Protein AF-A0AAD5DMR6-F1 (afdb_monomer)

pLDDT: mean 91.25, std 11.57, range [54.81, 98.5]

Nearest PDB structures (foldseek):
  3ifq-assembly1_A  TM=8.109E-01  e=1.112E-03  Homo sapiens
  1i7x-assembly1_A  TM=8.362E-01  e=1.646E-03  Mus musculus
  3ifq-assembly1_B-2  TM=8.151E-01  e=3.435E-03  Homo sapiens
  1i7w-assembly1_C  TM=8.586E-01  e=5.611E-03  Mus musculus
  2z6g-assembly1_A  TM=7.085E-01  e=4.180E-03  Danio rerio

Sequence (167 aa):
MSTATEEEAATAAVHDTLRPKILRFFALLMIFGAGLNVLPSVAASSVGNTLSLMEAQEPFIVKAGCSRLQLLMRAEAARQRAVQQGAARKLLRLLQAPGADEGVVDYAMATLEKLADCEEGLVSLRDEGGQAALEAYLAGVQRSPMTEDAIYRAQQLLAALAQLGDI

InterPro domains:
  IPR000225 Armadillo [PS50176] (86-130)
  IPR011989 Armadillo-like helical [G3DSA:1.25.10.10] (40-166)
  IPR016024 Armadillo-type fold [SSF48371] (51-154)

Radius of gyration: 25.84 Å; Cα contacts (8 Å, |Δi|>4): 160; chains: 1; bounding box: 71×38×75 Å

Mean predicted aligned error: 7.25 Å

Organism: NCBI:txid2649997

Structure (mmCIF, N/CA/C/O backbone):
data_AF-A0AAD5DMR6-F1
#
_entry.id   AF-A0AAD5DMR6-F1
#
loop_
_atom_site.group_PDB
_atom_site.id
_atom_site.type_symbol
_atom_site.label_atom_id
_atom_site.label_alt_id
_atom_site.label_comp_id
_atom_site.label_asym_id
_atom_site.label_entity_id
_atom_site.label_seq_id
_atom_site.pdbx_PDB_ins_code
_atom_site.Cartn_x
_atom_site.Cartn_y
_atom_site.Cartn_z
_atom_site.occupancy
_atom_site.B_iso_or_equiv
_atom_site.auth_seq_id
_atom_site.auth_comp_id
_atom_site.auth_asym_id
_atom_site.auth_atom_id
_atom_site.pdbx_PDB_model_num
ATOM 1 N N . MET A 1 1 ? 47.001 27.318 -55.922 1.00 54.81 1 MET A N 1
ATOM 2 C CA . MET A 1 1 ? 46.825 25.851 -55.806 1.00 54.81 1 MET A CA 1
ATOM 3 C C . MET A 1 1 ? 47.024 25.312 -54.380 1.00 54.81 1 MET A C 1
ATOM 5 O O . MET A 1 1 ? 47.074 24.105 -54.237 1.00 54.81 1 MET A O 1
ATOM 9 N N . SER A 1 2 ? 47.074 26.148 -53.327 1.00 58.81 2 SER A N 1
ATOM 10 C CA . SER A 1 2 ? 47.304 25.681 -51.939 1.00 58.81 2 SER A CA 1
ATOM 11 C C . SER A 1 2 ? 46.060 25.712 -51.035 1.00 58.81 2 SER A C 1
ATOM 13 O O . SER A 1 2 ? 46.075 25.106 -49.974 1.00 58.81 2 SER A O 1
ATOM 15 N N . THR A 1 3 ? 44.985 26.398 -51.439 1.00 58.47 3 THR A N 1
ATOM 16 C CA . THR A 1 3 ? 43.815 26.667 -50.580 1.00 58.47 3 THR A CA 1
ATOM 17 C C . THR A 1 3 ? 42.759 25.557 -50.598 1.00 58.47 3 THR A C 1
ATOM 19 O O . THR A 1 3 ? 42.095 25.340 -49.595 1.00 58.47 3 THR A O 1
ATOM 22 N N . ALA A 1 4 ? 42.628 24.812 -51.702 1.00 59.97 4 ALA A N 1
ATOM 23 C CA . ALA A 1 4 ? 41.637 23.734 -51.821 1.00 59.97 4 ALA A CA 1
ATOM 24 C C . ALA A 1 4 ? 41.971 22.517 -50.935 1.00 59.97 4 ALA A C 1
ATOM 26 O O . ALA A 1 4 ? 41.084 21.890 -50.368 1.00 59.97 4 ALA A O 1
ATOM 27 N N . THR A 1 5 ? 43.260 22.218 -50.762 1.00 59.94 5 THR A N 1
ATOM 28 C CA . THR A 1 5 ? 43.745 21.104 -49.934 1.00 59.94 5 THR A CA 1
ATOM 29 C C . THR A 1 5 ? 43.606 21.351 -48.429 1.00 59.94 5 THR A C 1
ATOM 31 O O . THR A 1 5 ? 43.464 20.397 -47.670 1.00 59.94 5 THR A O 1
ATOM 34 N N . GLU A 1 6 ? 43.618 22.610 -47.976 1.00 61.03 6 GLU A N 1
ATOM 35 C CA . GLU A 1 6 ? 43.398 22.945 -46.558 1.00 61.03 6 GLU A CA 1
ATOM 36 C C . GLU A 1 6 ? 41.916 22.855 -46.162 1.00 61.03 6 GLU A C 1
ATOM 38 O O . GLU A 1 6 ? 41.596 22.385 -45.070 1.00 61.03 6 GLU A O 1
ATOM 43 N N . GLU A 1 7 ? 41.003 23.241 -47.057 1.00 61.62 7 GLU A N 1
ATOM 44 C CA . GLU A 1 7 ? 39.555 23.196 -46.813 1.00 61.62 7 GLU A CA 1
ATOM 45 C C . GLU A 1 7 ? 39.019 21.749 -46.761 1.00 61.62 7 GLU A C 1
ATOM 47 O O . GLU A 1 7 ? 38.187 21.400 -45.915 1.00 61.62 7 GLU A O 1
ATOM 52 N N . GLU A 1 8 ? 39.566 20.868 -47.601 1.00 61.59 8 GLU A N 1
ATOM 53 C CA . GLU A 1 8 ? 39.240 19.436 -47.627 1.00 61.59 8 GLU A CA 1
ATOM 54 C C . GLU A 1 8 ? 39.785 18.691 -46.389 1.00 61.59 8 GLU A C 1
ATOM 56 O O . GLU A 1 8 ? 39.111 17.841 -45.803 1.00 61.59 8 GLU A O 1
ATOM 61 N N . ALA A 1 9 ? 40.974 19.069 -45.904 1.00 61.66 9 ALA A N 1
ATOM 62 C CA . ALA A 1 9 ? 41.540 18.518 -44.672 1.00 61.66 9 ALA A CA 1
ATOM 63 C C . ALA A 1 9 ? 40.773 18.974 -43.413 1.00 61.66 9 ALA A C 1
ATOM 65 O O . ALA A 1 9 ? 40.559 18.182 -42.490 1.00 61.66 9 ALA A O 1
ATOM 66 N N . ALA A 1 10 ? 40.317 20.231 -43.375 1.00 61.31 10 ALA A N 1
ATOM 67 C CA . ALA A 1 10 ? 39.546 20.771 -42.256 1.00 61.31 10 ALA A CA 1
ATOM 68 C C . ALA A 1 10 ? 38.154 20.123 -42.139 1.00 61.31 10 ALA A C 1
ATOM 70 O O . ALA A 1 10 ? 37.718 19.772 -41.040 1.00 61.31 10 ALA A O 1
ATOM 71 N N . THR A 1 11 ? 37.470 19.902 -43.264 1.00 60.97 11 THR A N 1
ATOM 72 C CA . THR A 1 11 ? 36.165 19.219 -43.294 1.00 60.97 11 THR A CA 1
ATOM 73 C C . THR A 1 11 ? 36.274 17.743 -42.900 1.00 60.97 11 THR A C 1
ATOM 75 O O . THR A 1 11 ? 35.439 17.254 -42.131 1.00 60.97 11 THR A O 1
ATOM 78 N N . ALA A 1 12 ? 37.341 17.051 -43.313 1.00 61.06 12 ALA A N 1
ATOM 79 C CA . ALA A 1 12 ? 37.625 15.682 -42.881 1.00 61.06 12 ALA A CA 1
ATOM 80 C C . ALA A 1 12 ? 37.895 15.581 -41.364 1.00 61.06 12 ALA A C 1
ATOM 82 O O . ALA A 1 12 ? 37.335 14.711 -40.692 1.00 61.06 12 ALA A O 1
ATOM 83 N N . ALA A 1 13 ? 38.676 16.507 -40.796 1.00 60.69 13 ALA A N 1
ATOM 84 C CA . ALA A 1 13 ? 38.978 16.535 -39.361 1.00 60.69 13 ALA A CA 1
ATOM 85 C C . ALA A 1 13 ? 37.737 16.831 -38.488 1.00 60.69 13 ALA A C 1
ATOM 87 O O . ALA A 1 13 ? 37.552 16.247 -37.414 1.00 60.69 13 ALA A O 1
ATOM 88 N N . VAL A 1 14 ? 36.838 17.703 -38.955 1.00 60.62 14 VAL A N 1
ATOM 89 C CA . VAL A 1 14 ? 35.560 17.987 -38.280 1.00 60.62 14 VAL A CA 1
ATOM 90 C C . VAL A 1 14 ? 34.624 16.774 -38.339 1.00 60.62 14 VAL A C 1
ATOM 92 O O . VAL A 1 14 ? 34.007 16.416 -37.333 1.00 60.62 14 VAL A O 1
ATOM 95 N N . HIS A 1 15 ? 34.557 16.084 -39.477 1.00 59.53 15 HIS A N 1
ATOM 96 C CA . HIS A 1 15 ? 33.728 14.891 -39.636 1.00 59.53 15 HIS A CA 1
ATOM 97 C C . HIS A 1 15 ? 34.170 13.731 -38.721 1.00 59.53 15 HIS A C 1
ATOM 99 O O . HIS A 1 15 ? 33.324 13.072 -38.107 1.00 59.53 15 HIS A O 1
ATOM 105 N N . ASP A 1 16 ? 35.478 13.527 -38.533 1.00 67.19 16 ASP A N 1
ATOM 106 C CA . ASP A 1 16 ? 35.996 12.465 -37.658 1.00 67.19 16 ASP A CA 1
ATOM 107 C C . ASP A 1 16 ? 35.815 12.746 -36.159 1.00 67.19 16 ASP A C 1
ATOM 109 O O . ASP A 1 16 ? 35.645 11.815 -35.372 1.00 67.19 16 ASP A O 1
ATOM 113 N N . THR A 1 17 ? 35.745 14.013 -35.741 1.00 76.12 17 THR A N 1
ATOM 114 C CA . THR A 1 17 ? 35.435 14.361 -34.338 1.00 76.12 17 THR A CA 1
ATOM 115 C C . THR A 1 17 ? 33.936 14.334 -34.021 1.00 76.12 17 THR A C 1
ATOM 117 O O . THR A 1 17 ? 33.550 14.143 -32.862 1.00 76.12 17 THR A O 1
ATOM 120 N N . LEU A 1 18 ? 33.073 14.477 -35.033 1.00 77.69 18 LEU A N 1
ATOM 121 C CA . LEU A 1 18 ? 31.615 14.402 -34.897 1.00 77.69 18 LEU A CA 1
ATOM 122 C C . LEU A 1 18 ? 31.100 12.959 -34.816 1.00 77.69 18 LEU A C 1
ATOM 124 O O . LEU A 1 18 ? 30.222 12.673 -33.999 1.00 77.69 18 LEU A O 1
ATOM 128 N N . ARG A 1 19 ? 31.683 12.028 -35.581 1.00 80.50 19 ARG A N 1
ATOM 129 C CA . ARG A 1 19 ? 31.339 10.592 -35.562 1.00 80.50 19 ARG A CA 1
ATOM 130 C C . ARG A 1 19 ? 31.267 9.964 -34.159 1.00 80.50 19 ARG A C 1
ATOM 132 O O . ARG A 1 19 ? 30.234 9.369 -33.845 1.00 80.50 19 ARG A O 1
ATOM 139 N N . PRO A 1 20 ? 32.274 10.101 -33.271 1.00 89.75 20 PRO A N 1
ATOM 140 C CA . PRO A 1 20 ? 32.216 9.500 -31.940 1.00 89.75 20 PRO A CA 1
ATOM 141 C C . PRO A 1 20 ? 31.176 10.170 -31.036 1.00 89.75 20 PRO A C 1
ATOM 143 O O . PRO A 1 20 ? 30.593 9.501 -30.186 1.00 89.75 20 PRO A O 1
ATOM 146 N N . LYS A 1 21 ? 30.905 11.472 -31.211 1.00 87.94 21 LYS A N 1
ATOM 147 C CA . LYS A 1 21 ? 29.859 12.178 -30.451 1.00 87.94 21 LYS A CA 1
ATOM 148 C C . LYS A 1 21 ? 28.468 11.695 -30.857 1.00 87.94 21 LYS A C 1
ATOM 150 O O . LYS A 1 21 ? 27.655 11.402 -29.985 1.00 87.94 21 LYS A O 1
ATOM 155 N N . ILE A 1 22 ? 28.233 11.546 -32.160 1.00 91.00 22 ILE A N 1
ATOM 156 C CA . ILE A 1 22 ? 26.981 11.018 -32.710 1.00 91.00 22 ILE A CA 1
ATOM 157 C C . ILE A 1 22 ? 26.772 9.569 -32.253 1.00 91.00 22 ILE A C 1
ATOM 159 O O . ILE A 1 22 ? 25.706 9.238 -31.743 1.00 91.00 22 ILE A O 1
ATOM 163 N N . LEU A 1 23 ? 27.802 8.720 -32.338 1.00 90.69 23 LEU A N 1
ATOM 164 C CA . LEU A 1 23 ? 27.711 7.328 -31.889 1.00 90.69 23 LEU A CA 1
ATOM 165 C C . LEU A 1 23 ? 27.387 7.228 -30.388 1.00 90.69 23 LEU A C 1
ATOM 167 O O . LEU A 1 23 ? 26.521 6.448 -29.999 1.00 90.69 23 LEU A O 1
ATOM 171 N N . ARG A 1 24 ? 28.032 8.046 -29.543 1.00 91.00 24 ARG A N 1
ATOM 172 C CA . ARG A 1 24 ? 27.738 8.117 -28.099 1.00 91.00 24 ARG A CA 1
ATOM 173 C C . ARG A 1 24 ? 26.312 8.586 -27.825 1.00 91.00 24 ARG A C 1
ATOM 175 O O . ARG A 1 24 ? 25.666 8.039 -26.938 1.00 91.00 24 ARG A O 1
ATOM 182 N N . PHE A 1 25 ? 25.819 9.562 -28.585 1.00 93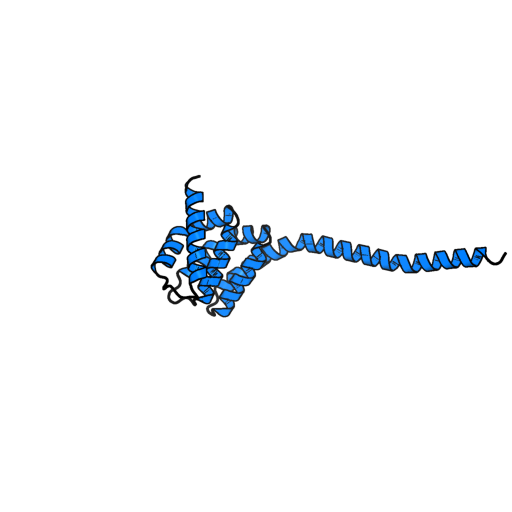.44 25 PHE A N 1
ATOM 183 C CA . PHE A 1 25 ? 24.442 10.035 -28.471 1.00 93.44 25 PHE A CA 1
ATOM 184 C C . PHE A 1 25 ? 23.437 8.923 -28.798 1.00 93.44 25 PHE A C 1
ATOM 186 O O . PHE A 1 25 ? 22.539 8.664 -28.000 1.00 93.44 25 PHE A O 1
ATOM 193 N N . PHE A 1 26 ? 23.625 8.201 -29.907 1.00 93.56 26 PHE A N 1
ATOM 194 C CA . PHE A 1 26 ? 22.765 7.065 -30.257 1.00 93.56 26 PHE A CA 1
ATOM 195 C C . PHE A 1 26 ? 22.865 5.913 -29.252 1.00 93.56 26 PHE A C 1
ATOM 197 O O . PHE A 1 26 ? 21.847 5.318 -28.909 1.00 93.56 26 PHE A O 1
ATOM 204 N N . ALA A 1 27 ? 24.063 5.619 -28.741 1.00 92.25 27 ALA A N 1
ATOM 205 C CA . ALA A 1 27 ? 24.248 4.612 -27.702 1.00 92.25 27 ALA A CA 1
ATOM 206 C C . ALA A 1 27 ? 23.493 4.981 -26.416 1.00 92.25 27 ALA A C 1
ATOM 208 O O . ALA A 1 27 ? 22.770 4.149 -25.873 1.00 92.25 27 ALA A O 1
ATOM 209 N N . LEU A 1 28 ? 23.594 6.236 -25.963 1.00 92.88 28 LEU A N 1
ATOM 210 C CA . LEU A 1 28 ? 22.821 6.732 -24.824 1.00 92.88 28 LEU A CA 1
ATOM 211 C C . LEU A 1 28 ? 21.321 6.619 -25.094 1.00 92.88 28 LEU A C 1
ATOM 213 O O . LEU A 1 28 ? 20.599 6.084 -24.259 1.00 92.88 28 LEU A O 1
ATOM 217 N N . LEU A 1 29 ? 20.857 7.050 -26.267 1.00 92.75 29 LEU A N 1
ATOM 218 C CA . LEU A 1 29 ? 19.443 6.995 -26.632 1.00 92.75 29 LEU A CA 1
ATOM 219 C C . LEU A 1 29 ? 18.899 5.558 -26.634 1.00 92.75 29 LEU A C 1
ATOM 221 O O . LEU A 1 29 ? 17.814 5.321 -26.108 1.00 92.75 29 LEU A O 1
ATOM 225 N N . MET A 1 30 ? 19.668 4.587 -27.137 1.00 92.31 30 MET A N 1
ATOM 226 C CA . MET A 1 30 ? 19.304 3.168 -27.066 1.00 92.31 30 MET A CA 1
ATOM 227 C C . MET A 1 30 ? 19.268 2.642 -25.627 1.00 92.31 30 MET A C 1
ATOM 229 O O . MET A 1 30 ? 18.327 1.938 -25.270 1.00 92.31 30 MET A O 1
ATOM 233 N N . ILE A 1 31 ? 20.244 2.999 -24.785 1.00 90.81 31 ILE A N 1
ATOM 234 C CA . ILE A 1 31 ? 20.276 2.582 -23.373 1.00 90.81 31 ILE A CA 1
ATOM 235 C C . ILE A 1 31 ? 19.085 3.167 -22.607 1.00 90.81 31 ILE A C 1
ATOM 237 O O . ILE A 1 31 ? 18.406 2.437 -21.888 1.00 90.81 31 ILE A O 1
ATOM 241 N N . PHE A 1 32 ? 18.791 4.458 -22.783 1.00 90.31 32 PHE A N 1
ATOM 242 C CA . PHE A 1 32 ? 17.632 5.098 -22.160 1.00 90.31 32 PHE A CA 1
ATOM 243 C C . PHE A 1 32 ? 16.320 4.487 -22.659 1.00 90.31 32 PHE A C 1
ATOM 245 O O . PHE A 1 32 ? 15.459 4.156 -21.845 1.00 90.31 32 PHE A O 1
ATOM 252 N N . GLY A 1 33 ? 16.186 4.268 -23.969 1.00 88.06 33 GLY A N 1
ATOM 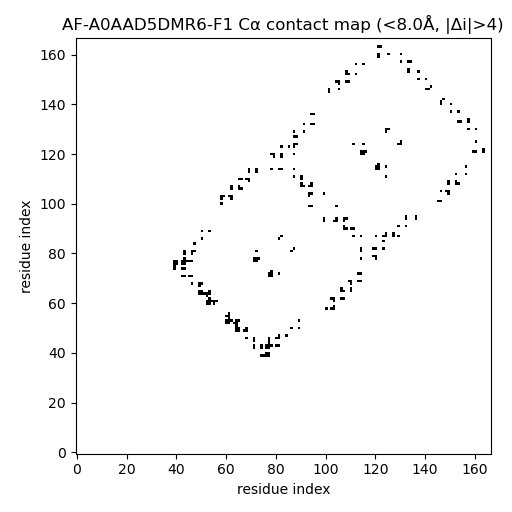253 C CA . GLY A 1 33 ? 15.007 3.627 -24.552 1.00 88.06 33 GLY A CA 1
ATOM 254 C C . GLY A 1 33 ? 14.783 2.209 -24.019 1.00 88.06 33 GLY A C 1
ATOM 255 O O . GLY A 1 33 ? 13.676 1.869 -23.608 1.00 88.06 33 GLY A O 1
ATOM 256 N N . ALA A 1 34 ? 15.835 1.390 -23.955 1.00 86.44 34 ALA A N 1
ATOM 257 C CA . ALA A 1 34 ? 15.760 0.048 -23.380 1.00 86.44 34 ALA A CA 1
ATOM 258 C C . ALA A 1 34 ? 15.439 0.086 -21.876 1.00 86.44 34 ALA A C 1
ATOM 260 O O . ALA A 1 34 ? 14.596 -0.678 -21.407 1.00 86.44 34 ALA A O 1
ATOM 261 N N . GLY A 1 35 ? 16.058 1.006 -21.131 1.00 82.50 35 GLY A N 1
ATOM 262 C CA . GLY A 1 35 ? 15.822 1.188 -19.702 1.00 82.50 35 GLY A CA 1
ATOM 263 C C . GLY A 1 35 ? 14.357 1.486 -19.389 1.00 82.50 35 GLY A C 1
ATOM 264 O O . GLY A 1 35 ? 13.764 0.805 -18.556 1.00 82.50 35 GLY A O 1
ATOM 265 N N . LEU A 1 36 ? 13.743 2.430 -20.109 1.00 87.06 36 LEU A N 1
ATOM 266 C CA . LEU A 1 36 ? 12.334 2.792 -19.914 1.00 87.06 36 LEU A CA 1
ATOM 267 C C . LEU A 1 36 ? 11.374 1.614 -20.145 1.00 87.06 36 LEU A C 1
ATOM 269 O O . LEU A 1 36 ? 10.378 1.503 -19.434 1.00 87.06 36 LEU A O 1
ATOM 273 N N . ASN A 1 37 ? 11.700 0.702 -21.064 1.00 88.12 37 ASN A N 1
ATOM 274 C CA . ASN A 1 37 ? 10.887 -0.488 -21.329 1.00 88.12 37 ASN A CA 1
ATOM 275 C C . ASN A 1 37 ? 11.037 -1.583 -20.260 1.00 88.12 37 ASN A C 1
ATOM 277 O O . ASN A 1 37 ? 10.097 -2.335 -20.009 1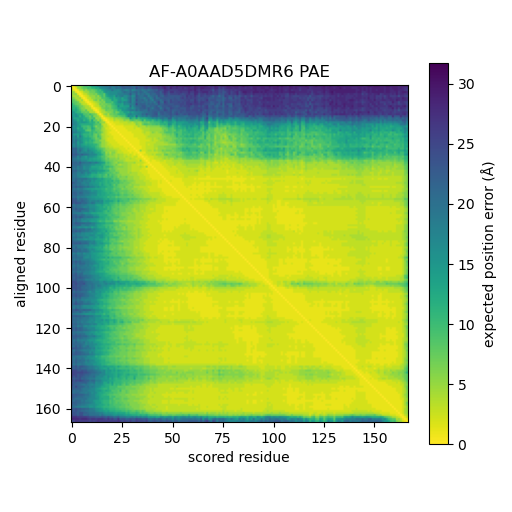.00 88.12 37 ASN A O 1
ATOM 281 N N . VAL A 1 38 ? 12.202 -1.687 -19.613 1.00 91.56 38 VAL A N 1
ATOM 282 C CA . VAL A 1 38 ? 12.476 -2.723 -18.601 1.00 91.56 38 VAL A CA 1
ATOM 283 C C . VAL A 1 38 ? 12.000 -2.306 -17.202 1.00 91.56 38 VAL A C 1
ATOM 285 O O . VAL A 1 38 ? 11.656 -3.167 -16.388 1.00 91.56 38 VAL A O 1
ATOM 288 N N . LEU A 1 39 ? 11.919 -1.000 -16.921 1.00 89.50 39 LEU A N 1
ATOM 289 C CA . LEU A 1 39 ? 11.515 -0.471 -15.611 1.00 89.50 39 LEU A CA 1
ATOM 290 C C . LEU A 1 39 ? 10.178 -1.036 -15.087 1.00 89.50 39 LEU A C 1
ATOM 292 O O . LEU A 1 39 ? 10.162 -1.478 -13.936 1.00 89.50 39 LEU A O 1
ATOM 296 N N . PRO A 1 40 ? 9.080 -1.108 -15.871 1.00 90.19 40 PRO A N 1
ATOM 297 C CA . PRO A 1 40 ? 7.819 -1.677 -15.389 1.00 90.19 40 PRO A CA 1
ATOM 298 C C . PRO A 1 40 ? 7.939 -3.152 -14.988 1.00 90.19 40 PRO A C 1
ATOM 300 O O . PRO A 1 40 ? 7.372 -3.567 -13.976 1.00 90.19 40 PRO A O 1
ATOM 303 N N . SER A 1 41 ? 8.722 -3.936 -15.737 1.00 91.50 41 SER A N 1
ATOM 304 C CA . SER A 1 41 ? 8.939 -5.357 -15.447 1.00 91.50 41 SER A CA 1
ATOM 305 C C . SER A 1 41 ? 9.729 -5.552 -14.154 1.00 91.50 41 SER A C 1
ATOM 307 O O . SER A 1 41 ? 9.377 -6.402 -13.337 1.00 91.50 41 SER A O 1
ATOM 309 N N . VAL A 1 42 ? 10.781 -4.754 -13.947 1.00 93.19 42 VAL A N 1
ATOM 310 C CA . VAL A 1 42 ? 11.597 -4.800 -12.722 1.00 93.19 42 VAL A CA 1
ATOM 311 C C . VAL A 1 42 ? 10.801 -4.313 -11.512 1.00 93.19 42 VAL A C 1
ATOM 313 O O . VAL A 1 42 ? 10.934 -4.853 -10.408 1.00 93.19 42 VAL A O 1
ATOM 316 N N . ALA A 1 43 ? 9.943 -3.309 -11.706 1.00 93.06 43 ALA A N 1
ATOM 317 C CA . ALA A 1 43 ? 9.048 -2.837 -10.663 1.00 93.06 43 ALA A CA 1
ATOM 318 C C . ALA A 1 43 ? 8.080 -3.951 -10.236 1.00 93.06 43 ALA A C 1
ATOM 320 O O . ALA A 1 43 ? 7.994 -4.256 -9.046 1.00 93.06 43 ALA A O 1
ATOM 321 N N . ALA A 1 44 ? 7.439 -4.626 -11.196 1.00 93.56 44 ALA A N 1
ATOM 322 C CA . ALA A 1 44 ? 6.530 -5.738 -10.928 1.00 93.56 44 ALA A CA 1
ATOM 323 C C . ALA A 1 44 ? 7.224 -6.921 -10.232 1.00 93.56 44 ALA A C 1
ATOM 325 O O . ALA A 1 44 ? 6.693 -7.461 -9.260 1.00 93.56 44 ALA A O 1
ATOM 326 N N . SER A 1 45 ? 8.437 -7.297 -10.652 1.00 95.19 45 SER A N 1
ATOM 327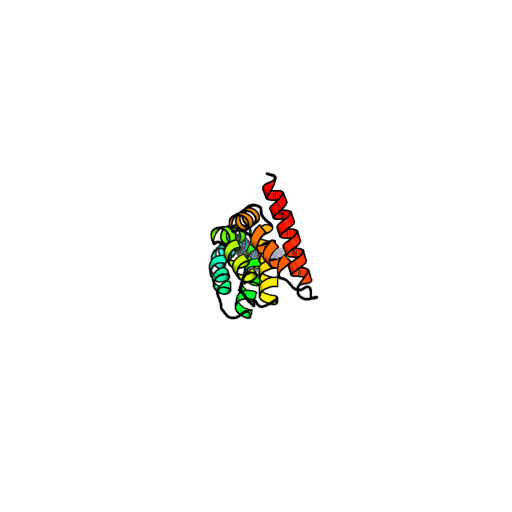 C CA . SER A 1 45 ? 9.182 -8.384 -10.001 1.00 95.19 45 SER A CA 1
ATOM 328 C C . SER A 1 45 ? 9.598 -8.050 -8.563 1.00 95.19 45 SER A C 1
ATOM 330 O O . SER A 1 45 ? 9.778 -8.952 -7.749 1.00 95.19 45 SER A O 1
ATOM 332 N N . SER A 1 46 ? 9.728 -6.763 -8.226 1.00 97.00 46 SER A N 1
ATOM 333 C CA . SER A 1 46 ? 10.135 -6.294 -6.893 1.00 97.00 46 SER A CA 1
ATOM 334 C C . SER A 1 46 ? 8.995 -6.237 -5.869 1.00 97.00 46 SER A C 1
ATOM 336 O O . SER A 1 46 ? 9.261 -6.059 -4.675 1.00 97.00 46 SER A O 1
ATOM 338 N N . VAL A 1 47 ? 7.739 -6.377 -6.303 1.00 98.00 47 VAL A N 1
ATOM 339 C CA . VAL A 1 47 ? 6.560 -6.295 -5.425 1.00 98.00 47 VAL A CA 1
ATOM 340 C C . VAL A 1 47 ? 6.600 -7.369 -4.343 1.00 98.00 47 VAL A C 1
ATOM 342 O O . VAL A 1 47 ? 6.468 -7.038 -3.170 1.00 98.00 47 VAL A O 1
ATOM 345 N N . GLY A 1 48 ? 6.890 -8.622 -4.705 1.00 97.62 48 GLY A N 1
ATOM 346 C CA . GLY A 1 48 ? 6.905 -9.739 -3.751 1.00 97.62 48 GLY A CA 1
ATOM 347 C C . GLY A 1 48 ? 7.884 -9.524 -2.602 1.00 97.62 48 GLY A C 1
ATOM 348 O O . GLY A 1 48 ? 7.497 -9.612 -1.442 1.00 97.62 48 GLY A O 1
ATOM 349 N N . ASN A 1 49 ? 9.116 -9.117 -2.919 1.00 97.50 49 ASN A N 1
ATOM 350 C CA . ASN A 1 49 ? 10.122 -8.785 -1.906 1.00 97.50 49 ASN A CA 1
ATOM 351 C C . ASN A 1 49 ? 9.646 -7.661 -0.982 1.00 97.50 49 ASN A C 1
ATOM 353 O O . ASN A 1 49 ? 9.908 -7.685 0.214 1.00 97.50 49 ASN A O 1
ATOM 357 N N . THR A 1 50 ? 8.940 -6.676 -1.535 1.00 97.69 50 THR A N 1
ATOM 358 C CA . THR A 1 50 ? 8.424 -5.539 -0.773 1.00 97.69 50 THR A CA 1
ATOM 359 C C . THR A 1 50 ? 7.287 -5.956 0.161 1.00 97.69 50 THR A C 1
ATOM 361 O O . THR A 1 50 ? 7.251 -5.519 1.307 1.00 97.69 50 THR A O 1
ATOM 364 N N . LEU A 1 51 ? 6.402 -6.850 -0.288 1.00 98.12 51 LEU A N 1
ATOM 365 C CA . LEU A 1 51 ? 5.357 -7.429 0.556 1.00 98.12 51 LEU A CA 1
ATOM 366 C C . LEU A 1 51 ? 5.941 -8.297 1.676 1.00 98.12 51 LEU A C 1
ATOM 368 O O . LEU A 1 51 ? 5.405 -8.285 2.778 1.00 98.12 51 LEU A O 1
ATOM 372 N N . SER A 1 52 ? 7.056 -8.994 1.439 1.00 97.94 52 SER A N 1
ATOM 373 C CA . SER A 1 52 ? 7.767 -9.730 2.494 1.00 97.94 52 SER A CA 1
ATOM 374 C C . SER A 1 52 ? 8.343 -8.809 3.575 1.00 97.94 52 SER A C 1
ATOM 376 O O . SER A 1 52 ? 8.373 -9.192 4.739 1.00 97.94 52 SER A O 1
ATOM 378 N N . LEU A 1 53 ? 8.751 -7.577 3.238 1.00 97.69 53 LEU A N 1
ATOM 379 C CA . LEU A 1 53 ? 9.204 -6.603 4.245 1.00 97.69 53 LEU A CA 1
ATOM 380 C C . LEU A 1 53 ? 8.080 -6.187 5.207 1.00 97.69 53 LEU A C 1
ATOM 382 O O . LEU A 1 53 ? 8.357 -5.864 6.358 1.00 97.69 53 LEU A O 1
ATOM 386 N N . MET A 1 54 ? 6.821 -6.226 4.763 1.00 97.31 54 MET A N 1
ATOM 387 C CA . MET A 1 54 ? 5.661 -5.902 5.606 1.00 97.31 54 MET A CA 1
ATOM 388 C C . MET A 1 54 ? 5.349 -6.985 6.646 1.00 97.31 54 MET A C 1
ATOM 390 O O . MET A 1 54 ? 4.544 -6.751 7.540 1.00 97.31 54 MET A O 1
ATOM 394 N N . GLU A 1 55 ? 5.965 -8.163 6.535 1.00 95.50 55 GLU A N 1
ATOM 395 C CA . GLU A 1 55 ? 5.830 -9.259 7.504 1.00 95.50 55 GLU A CA 1
ATOM 396 C C . GLU A 1 55 ? 6.898 -9.204 8.606 1.00 95.50 55 GLU A C 1
ATOM 398 O O . GLU A 1 55 ? 6.921 -10.055 9.496 1.00 95.50 55 GLU A O 1
ATOM 403 N N . ALA A 1 56 ? 7.803 -8.224 8.551 1.00 96.69 56 ALA A N 1
ATOM 404 C CA . ALA A 1 56 ? 8.800 -8.023 9.588 1.00 96.69 56 ALA A CA 1
ATOM 405 C C . ALA A 1 56 ? 8.150 -7.578 10.909 1.00 96.69 56 ALA A C 1
ATOM 407 O O . ALA A 1 56 ? 7.125 -6.904 10.924 1.00 96.69 56 ALA A O 1
ATOM 408 N N . GLN A 1 57 ? 8.790 -7.919 12.029 1.00 94.56 57 GLN A N 1
ATOM 409 C CA . GLN A 1 57 ? 8.347 -7.471 13.356 1.00 94.56 57 GLN A CA 1
ATOM 410 C C . GLN A 1 57 ? 8.734 -6.012 13.628 1.00 94.56 57 GLN A C 1
ATOM 412 O O . GLN A 1 57 ? 8.040 -5.310 14.355 1.00 94.56 57 GLN A O 1
ATOM 417 N N . GLU A 1 58 ? 9.833 -5.551 13.026 1.00 97.06 58 GLU A N 1
ATOM 418 C CA . GLU A 1 58 ? 10.369 -4.209 13.242 1.00 97.06 58 GLU A CA 1
ATOM 419 C C . GLU A 1 58 ? 9.550 -3.149 12.482 1.00 97.06 58 GLU A C 1
ATOM 421 O O . GLU A 1 58 ? 9.562 -3.151 11.241 1.00 97.06 58 GLU A O 1
ATOM 426 N N . PRO A 1 59 ? 8.912 -2.179 13.173 1.00 96.94 59 PRO A N 1
ATOM 427 C CA . PRO A 1 59 ? 8.057 -1.168 12.542 1.00 96.94 59 PRO A CA 1
ATOM 428 C C . PRO A 1 59 ? 8.763 -0.366 11.447 1.00 96.94 59 PRO A C 1
ATOM 430 O O . PRO A 1 59 ? 8.160 0.020 10.446 1.00 96.94 59 PRO A O 1
ATOM 433 N N . PHE A 1 60 ? 10.065 -0.120 11.609 1.00 97.62 60 PHE A N 1
ATOM 434 C CA . PHE A 1 60 ? 10.872 0.568 10.605 1.00 97.62 60 PHE A CA 1
ATOM 435 C C . PHE A 1 60 ? 10.930 -0.199 9.273 1.00 97.62 60 PHE A C 1
ATOM 437 O O . PHE A 1 60 ? 10.789 0.407 8.210 1.00 97.62 60 PHE A O 1
ATOM 444 N N . ILE A 1 61 ? 11.086 -1.526 9.319 1.00 97.94 61 ILE A N 1
ATOM 445 C CA . ILE A 1 61 ? 11.153 -2.373 8.120 1.00 97.94 61 ILE A CA 1
ATOM 446 C C . ILE A 1 61 ? 9.783 -2.431 7.441 1.00 97.94 61 ILE A C 1
ATOM 448 O O . ILE A 1 61 ? 9.702 -2.305 6.218 1.00 97.94 61 ILE A O 1
ATOM 452 N N . VAL A 1 62 ? 8.707 -2.529 8.227 1.00 98.25 62 VAL A N 1
ATOM 453 C CA . VAL A 1 62 ? 7.333 -2.507 7.707 1.00 98.25 62 VAL A CA 1
ATOM 454 C C . VAL A 1 62 ? 7.048 -1.185 6.988 1.00 98.25 62 VAL A C 1
ATOM 456 O O . VAL A 1 62 ? 6.605 -1.197 5.838 1.00 98.25 62 VAL A O 1
ATOM 459 N N . LYS A 1 63 ? 7.393 -0.042 7.601 1.00 98.06 63 LYS A N 1
ATOM 460 C CA . LYS A 1 63 ? 7.263 1.288 6.976 1.00 98.06 63 LYS A CA 1
ATOM 461 C C . LYS A 1 63 ? 8.070 1.401 5.684 1.00 98.06 63 LYS A C 1
ATOM 463 O O . LYS A 1 63 ? 7.557 1.907 4.686 1.00 98.06 63 LYS A O 1
ATOM 468 N N . ALA A 1 64 ? 9.302 0.889 5.666 1.00 97.88 64 ALA A N 1
ATOM 469 C CA . ALA A 1 64 ? 10.120 0.847 4.456 1.00 97.88 64 ALA A CA 1
ATOM 470 C C . ALA A 1 64 ? 9.474 -0.014 3.354 1.00 97.88 64 ALA A C 1
ATOM 472 O O . ALA A 1 64 ? 9.499 0.370 2.183 1.00 97.88 64 ALA A O 1
ATOM 473 N N . GLY A 1 65 ? 8.848 -1.137 3.723 1.00 98.31 65 GLY A N 1
ATOM 474 C CA . GLY A 1 65 ? 8.041 -1.965 2.828 1.00 98.31 65 GLY A CA 1
ATOM 475 C C . GLY A 1 65 ? 6.871 -1.189 2.221 1.00 98.31 65 GLY A C 1
ATOM 476 O O . GLY A 1 65 ? 6.755 -1.112 0.999 1.00 98.31 65 GLY A O 1
ATOM 477 N N . CYS A 1 66 ? 6.045 -0.548 3.048 1.00 98.31 66 CYS A N 1
ATOM 478 C CA . CYS A 1 66 ? 4.919 0.277 2.595 1.00 98.31 66 CYS A CA 1
ATOM 479 C C . CYS A 1 66 ? 5.371 1.407 1.659 1.00 98.31 66 CYS A C 1
ATOM 481 O O . CYS A 1 66 ? 4.887 1.514 0.533 1.00 98.31 66 CYS A O 1
ATOM 483 N N . SER A 1 67 ? 6.371 2.188 2.076 1.00 98.00 67 SER A N 1
ATOM 484 C CA . SER A 1 67 ? 6.945 3.284 1.286 1.00 98.00 67 SER A CA 1
ATOM 485 C C . SER A 1 67 ? 7.454 2.813 -0.081 1.00 98.00 67 SER A C 1
ATOM 487 O O . SER A 1 67 ? 7.125 3.381 -1.127 1.00 98.00 67 SER A O 1
ATOM 489 N N . ARG A 1 68 ? 8.214 1.710 -0.101 1.00 98.25 68 ARG A N 1
ATOM 490 C CA . ARG A 1 68 ? 8.717 1.124 -1.345 1.00 98.25 68 ARG A CA 1
ATOM 491 C C . ARG A 1 68 ? 7.576 0.632 -2.230 1.00 98.25 68 ARG A C 1
ATOM 493 O O . ARG A 1 68 ? 7.653 0.819 -3.442 1.00 98.25 68 ARG A O 1
ATOM 500 N N . LEU A 1 69 ? 6.521 0.041 -1.666 1.00 98.38 69 LEU A N 1
ATOM 501 C CA . LEU A 1 69 ? 5.392 -0.437 -2.462 1.00 98.38 69 LEU A CA 1
ATOM 502 C C . LEU A 1 69 ? 4.657 0.731 -3.125 1.00 98.38 69 LEU A C 1
ATOM 504 O O . LEU A 1 69 ? 4.385 0.659 -4.320 1.00 98.38 69 LEU A O 1
ATOM 508 N N . GLN A 1 70 ? 4.418 1.828 -2.400 1.00 97.81 70 GLN A N 1
ATOM 509 C CA . GLN A 1 70 ? 3.824 3.048 -2.963 1.00 97.81 70 GLN A CA 1
ATOM 510 C C . GLN A 1 70 ? 4.621 3.573 -4.163 1.00 97.81 70 GLN A C 1
ATOM 512 O O . GLN A 1 70 ? 4.042 3.947 -5.185 1.00 97.81 70 GLN A O 1
ATOM 517 N N . LEU A 1 71 ? 5.956 3.565 -4.066 1.00 97.31 71 LEU A N 1
ATOM 518 C CA . LEU A 1 71 ? 6.826 3.959 -5.171 1.00 97.31 71 LEU A CA 1
ATOM 519 C C . LEU A 1 71 ? 6.683 3.015 -6.373 1.00 97.31 71 LEU A C 1
ATOM 521 O O . LEU A 1 71 ? 6.570 3.489 -7.504 1.00 97.31 71 LEU A O 1
ATOM 525 N N . LEU A 1 72 ? 6.666 1.699 -6.141 1.00 97.19 72 LEU A N 1
ATOM 526 C CA . LEU A 1 72 ? 6.520 0.701 -7.204 1.00 97.19 72 LEU A CA 1
ATOM 527 C C . LEU A 1 72 ? 5.164 0.812 -7.909 1.00 97.19 72 LEU A C 1
ATOM 529 O O . LEU A 1 72 ? 5.126 0.777 -9.135 1.00 97.19 72 LEU A O 1
ATOM 533 N N . MET A 1 73 ? 4.072 1.025 -7.168 1.00 97.31 73 MET A N 1
ATOM 534 C CA . MET A 1 73 ? 2.704 1.129 -7.705 1.00 97.31 73 MET A CA 1
ATOM 535 C C . MET A 1 73 ? 2.458 2.359 -8.597 1.00 97.31 73 MET A C 1
ATOM 537 O O . MET A 1 73 ? 1.385 2.490 -9.194 1.00 97.31 73 MET A O 1
ATOM 541 N N . ARG A 1 74 ? 3.453 3.245 -8.754 1.00 94.44 74 ARG A N 1
ATOM 542 C CA . ARG A 1 74 ? 3.466 4.244 -9.837 1.00 94.44 74 ARG A CA 1
ATOM 543 C C . ARG A 1 74 ? 3.525 3.593 -11.221 1.00 94.44 74 ARG A C 1
ATOM 545 O O . ARG A 1 74 ? 3.043 4.186 -12.178 1.00 94.44 74 ARG A O 1
ATOM 552 N N . ALA A 1 75 ? 4.101 2.395 -11.324 1.00 94.75 75 ALA A N 1
ATOM 553 C CA . ALA A 1 75 ? 4.041 1.570 -12.521 1.00 94.75 75 ALA A CA 1
ATOM 554 C C . ALA A 1 75 ? 2.809 0.657 -12.471 1.00 94.75 75 ALA A C 1
ATOM 556 O O . ALA A 1 75 ? 2.644 -0.119 -11.528 1.00 94.75 75 ALA A O 1
ATOM 557 N N . GLU A 1 76 ? 1.988 0.700 -13.520 1.00 94.06 76 GLU A N 1
ATOM 558 C CA . GLU A 1 76 ? 0.740 -0.070 -13.622 1.00 94.06 76 GLU A CA 1
ATOM 559 C C . GLU A 1 76 ? 0.962 -1.578 -13.417 1.00 94.06 76 GLU A C 1
ATOM 561 O O . GLU A 1 76 ? 0.328 -2.206 -12.572 1.00 94.06 76 GLU A O 1
ATOM 566 N N . ALA A 1 77 ? 1.972 -2.143 -14.087 1.00 94.38 77 ALA A N 1
ATOM 567 C CA . ALA A 1 77 ? 2.330 -3.556 -13.956 1.00 94.38 77 ALA A CA 1
ATOM 568 C C . ALA A 1 77 ? 2.653 -3.966 -12.505 1.00 94.38 77 ALA A C 1
ATOM 570 O O . ALA A 1 77 ? 2.348 -5.082 -12.085 1.00 94.38 77 ALA A O 1
ATOM 571 N N . ALA A 1 78 ? 3.262 -3.073 -11.719 1.00 96.94 78 ALA A N 1
ATOM 572 C CA . ALA A 1 78 ? 3.558 -3.345 -10.317 1.00 96.94 78 ALA A CA 1
ATO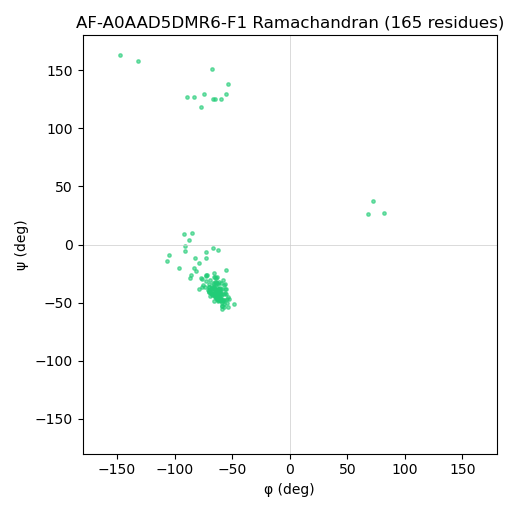M 573 C C . ALA A 1 78 ? 2.307 -3.254 -9.436 1.00 96.94 78 ALA A C 1
ATOM 575 O O . ALA A 1 78 ? 2.168 -4.045 -8.507 1.00 96.94 78 ALA A O 1
ATOM 576 N N . ARG A 1 79 ? 1.374 -2.348 -9.742 1.00 96.94 79 ARG A N 1
ATOM 577 C CA . ARG A 1 79 ? 0.092 -2.250 -9.035 1.00 96.94 79 ARG A CA 1
ATOM 578 C C . ARG A 1 79 ? -0.772 -3.487 -9.257 1.00 96.94 79 ARG A C 1
ATOM 580 O O . ARG A 1 79 ? -1.179 -4.119 -8.286 1.00 96.94 79 ARG A O 1
ATOM 587 N N . GLN A 1 80 ? -0.932 -3.913 -10.508 1.00 96.06 80 GLN A N 1
ATOM 588 C CA . GLN A 1 80 ? -1.615 -5.165 -10.846 1.00 96.06 80 GLN A CA 1
ATOM 589 C C . GLN A 1 80 ? -0.963 -6.359 -10.144 1.00 96.06 80 GLN A C 1
ATOM 591 O O . GLN A 1 80 ? -1.642 -7.225 -9.589 1.00 96.06 80 GLN A O 1
ATOM 596 N N . ARG A 1 81 ? 0.375 -6.390 -10.103 1.00 97.88 81 ARG A N 1
ATOM 597 C CA . ARG A 1 81 ? 1.100 -7.442 -9.391 1.00 97.88 81 ARG A CA 1
ATOM 598 C C . ARG A 1 81 ? 0.867 -7.401 -7.880 1.00 97.88 81 ARG A C 1
ATOM 600 O O . ARG A 1 81 ? 0.780 -8.463 -7.271 1.00 97.88 81 ARG A O 1
ATOM 607 N N . ALA A 1 82 ? 0.745 -6.217 -7.282 1.00 98.38 82 ALA A N 1
ATOM 608 C CA . ALA A 1 82 ? 0.425 -6.052 -5.865 1.00 98.38 82 ALA A CA 1
ATOM 609 C C . ALA A 1 82 ? -0.971 -6.597 -5.537 1.00 98.38 82 ALA A C 1
ATOM 611 O O . ALA A 1 82 ? -1.110 -7.353 -4.575 1.00 98.38 82 ALA A O 1
ATOM 612 N N . VAL A 1 83 ? -1.968 -6.304 -6.379 1.00 98.19 83 VAL A N 1
ATOM 613 C CA . VAL A 1 83 ? -3.319 -6.882 -6.280 1.00 98.19 83 VAL A CA 1
ATOM 614 C C . VAL A 1 83 ? -3.260 -8.410 -6.340 1.00 98.19 83 VAL A C 1
ATOM 616 O O . VAL A 1 83 ? -3.695 -9.084 -5.410 1.00 98.19 83 VAL A O 1
ATOM 619 N N . GLN A 1 84 ? -2.618 -8.967 -7.371 1.00 97.81 84 GLN A N 1
ATOM 620 C CA . GLN A 1 84 ? -2.481 -10.421 -7.549 1.00 97.81 84 GLN A CA 1
ATOM 621 C C . GLN A 1 84 ? -1.782 -11.121 -6.375 1.00 97.81 84 GLN A C 1
ATOM 623 O O . GLN A 1 84 ? -2.034 -12.294 -6.114 1.00 97.81 84 GLN A O 1
ATOM 628 N N . GLN A 1 85 ? -0.871 -10.429 -5.690 1.00 98.19 85 GLN A N 1
ATOM 629 C CA . GLN A 1 85 ? -0.133 -10.964 -4.544 1.00 98.19 85 GLN A CA 1
ATOM 630 C C . GLN A 1 85 ? -0.808 -10.677 -3.192 1.00 98.19 85 GLN A C 1
ATOM 632 O O . GLN A 1 85 ? -0.216 -10.942 -2.143 1.00 98.19 85 GLN A O 1
ATOM 637 N N . GLY A 1 86 ? -2.041 -10.161 -3.194 1.00 97.75 86 GLY A N 1
ATOM 638 C CA . GLY A 1 86 ? -2.830 -9.950 -1.981 1.00 97.75 86 GLY A CA 1
ATOM 639 C C . GLY A 1 86 ? -2.323 -8.798 -1.114 1.00 97.75 86 GLY A C 1
ATOM 640 O O . GLY A 1 86 ? -2.335 -8.899 0.116 1.00 97.75 86 GLY A O 1
ATOM 641 N N . ALA A 1 87 ? -1.855 -7.706 -1.731 1.00 98.44 87 ALA A N 1
ATOM 642 C CA . ALA A 1 87 ? -1.399 -6.520 -1.006 1.00 98.44 87 ALA A CA 1
ATOM 643 C C . ALA A 1 87 ? -2.490 -5.941 -0.089 1.00 98.44 87 ALA A C 1
ATOM 645 O O . ALA A 1 87 ? -2.193 -5.637 1.065 1.00 98.44 87 ALA A O 1
ATOM 646 N N . ALA A 1 88 ? -3.747 -5.871 -0.552 1.00 98.44 88 ALA A N 1
ATOM 647 C CA . ALA A 1 88 ? -4.877 -5.376 0.239 1.00 98.44 88 ALA A CA 1
ATOM 648 C C . ALA A 1 88 ? -4.999 -6.118 1.580 1.00 98.44 88 ALA A C 1
ATOM 650 O O . ALA A 1 88 ? -4.909 -5.501 2.639 1.00 98.44 88 ALA A O 1
ATOM 651 N N . ARG A 1 89 ? -5.068 -7.456 1.551 1.00 98.31 89 ARG A N 1
ATOM 652 C CA . ARG A 1 89 ? -5.109 -8.299 2.757 1.00 98.31 89 ARG A CA 1
ATOM 653 C C . ARG A 1 89 ? -3.960 -8.013 3.721 1.00 98.31 89 ARG A C 1
ATOM 655 O O . ARG A 1 89 ? -4.175 -7.955 4.930 1.00 98.31 89 ARG A O 1
ATOM 662 N N . LYS A 1 90 ? -2.729 -7.881 3.215 1.00 98.12 90 LYS A N 1
ATOM 663 C CA . LYS A 1 90 ? -1.553 -7.618 4.062 1.00 98.12 90 LYS A CA 1
ATOM 664 C C . LYS A 1 90 ? -1.647 -6.250 4.733 1.00 98.12 90 LYS A C 1
ATOM 666 O O . LYS A 1 90 ? -1.421 -6.158 5.933 1.00 98.12 90 LYS A O 1
ATOM 671 N N . LEU A 1 91 ? -2.028 -5.222 3.982 1.00 98.44 91 LEU A N 1
ATOM 672 C CA . LEU A 1 91 ? -2.162 -3.861 4.493 1.00 98.44 91 LEU A CA 1
ATOM 673 C C . LEU A 1 91 ? -3.301 -3.742 5.515 1.00 98.44 91 LEU A C 1
ATOM 675 O O . LEU A 1 91 ? -3.108 -3.145 6.569 1.00 98.44 91 LEU A O 1
ATOM 679 N N . LEU A 1 92 ? -4.449 -4.379 5.265 1.00 98.31 92 LEU A N 1
ATOM 680 C CA . LEU A 1 92 ? -5.561 -4.418 6.220 1.00 98.31 92 LEU A CA 1
ATOM 681 C C . LEU A 1 92 ? -5.170 -5.084 7.545 1.00 98.31 92 LEU A C 1
ATOM 683 O O . LEU A 1 92 ? -5.550 -4.604 8.610 1.00 98.31 92 LEU A O 1
ATOM 687 N N . ARG A 1 93 ? -4.357 -6.149 7.508 1.00 97.56 93 ARG A N 1
ATOM 688 C CA . ARG A 1 93 ? -3.837 -6.776 8.736 1.00 97.56 93 ARG A CA 1
ATOM 689 C C . ARG A 1 93 ? -2.965 -5.832 9.558 1.00 97.56 93 ARG A C 1
ATOM 691 O O . ARG A 1 93 ? -3.001 -5.927 10.778 1.00 97.56 93 ARG A O 1
ATOM 698 N N . LEU A 1 94 ? -2.206 -4.937 8.921 1.00 97.19 94 LEU A N 1
ATOM 699 C CA . LEU A 1 94 ? -1.412 -3.933 9.639 1.00 97.19 94 LEU A CA 1
ATOM 700 C C . LEU A 1 94 ? -2.311 -2.937 10.381 1.00 97.19 94 LEU A C 1
ATOM 702 O O . LEU A 1 94 ? -1.999 -2.579 11.511 1.00 97.19 94 LEU A O 1
ATOM 706 N N . LEU A 1 95 ? -3.443 -2.544 9.784 1.00 96.12 95 LEU A N 1
ATOM 707 C CA . LEU A 1 95 ? -4.430 -1.671 10.436 1.00 96.12 95 LEU A CA 1
ATOM 708 C C . LEU A 1 95 ? -5.115 -2.341 11.635 1.00 96.12 95 LEU A C 1
ATOM 710 O O . LEU A 1 95 ? -5.480 -1.673 12.596 1.00 96.12 95 LEU A O 1
ATOM 714 N N . GLN A 1 96 ? -5.308 -3.657 11.564 1.00 95.19 96 GLN A N 1
ATOM 715 C CA . GLN A 1 96 ? -6.008 -4.446 12.581 1.00 95.19 96 GLN A CA 1
ATOM 716 C C . GLN A 1 96 ? -5.078 -5.016 13.661 1.00 95.19 96 GLN A C 1
ATOM 718 O O . GLN A 1 96 ? -5.554 -5.642 14.610 1.00 95.19 96 GLN A O 1
ATOM 723 N N . ALA A 1 97 ? -3.761 -4.851 13.520 1.00 93.94 97 ALA A N 1
ATOM 724 C CA . ALA A 1 97 ? -2.802 -5.402 14.462 1.00 93.94 97 ALA A CA 1
ATOM 725 C C . ALA A 1 97 ? -2.935 -4.707 15.835 1.00 93.94 97 ALA A C 1
ATOM 727 O O . ALA A 1 97 ? -2.846 -3.478 15.916 1.00 93.94 97 ALA A O 1
ATOM 728 N N . PRO A 1 98 ? -3.129 -5.461 16.935 1.00 89.44 98 PRO A N 1
ATOM 729 C CA . PRO A 1 98 ? -3.226 -4.873 18.267 1.00 89.44 98 PRO A CA 1
ATOM 730 C C . PRO A 1 98 ? -1.946 -4.116 18.631 1.00 89.44 98 PRO A C 1
ATOM 732 O O . PRO A 1 98 ? -0.858 -4.687 18.593 1.00 89.44 98 PRO A O 1
ATOM 735 N N . GLY A 1 99 ? -2.078 -2.840 19.002 1.00 86.81 99 GLY A N 1
ATOM 736 C CA . GLY A 1 99 ? -0.932 -2.007 19.379 1.00 86.81 99 GLY A CA 1
ATOM 737 C C . GLY A 1 99 ? 0.010 -1.674 18.218 1.00 86.81 99 GLY A C 1
ATOM 738 O O . GLY A 1 99 ? 1.198 -1.463 18.456 1.00 86.81 99 GLY A O 1
ATOM 739 N N . ALA A 1 100 ? -0.490 -1.657 16.977 1.00 90.06 100 ALA A N 1
ATOM 740 C CA . ALA A 1 100 ? 0.289 -1.227 15.822 1.00 90.06 100 ALA A CA 1
ATOM 741 C C . ALA A 1 100 ? 0.895 0.172 16.034 1.00 90.06 100 ALA A C 1
ATOM 743 O O . ALA A 1 100 ? 0.230 1.083 16.525 1.00 90.06 100 ALA A O 1
ATOM 744 N N . ASP A 1 101 ? 2.155 0.335 15.620 1.00 94.50 101 ASP A N 1
ATOM 745 C CA . ASP A 1 101 ? 2.828 1.637 15.555 1.00 94.50 101 ASP A CA 1
ATOM 746 C C . ASP A 1 101 ? 1.999 2.608 14.703 1.00 94.50 101 ASP A C 1
ATOM 748 O O . ASP A 1 101 ? 1.645 2.282 13.568 1.00 94.50 101 ASP A O 1
ATOM 752 N N . GLU A 1 102 ? 1.725 3.811 15.214 1.00 93.06 102 GLU A N 1
ATOM 753 C CA . GLU A 1 102 ? 0.919 4.818 14.502 1.00 93.06 102 GLU A CA 1
ATOM 754 C C . GLU A 1 102 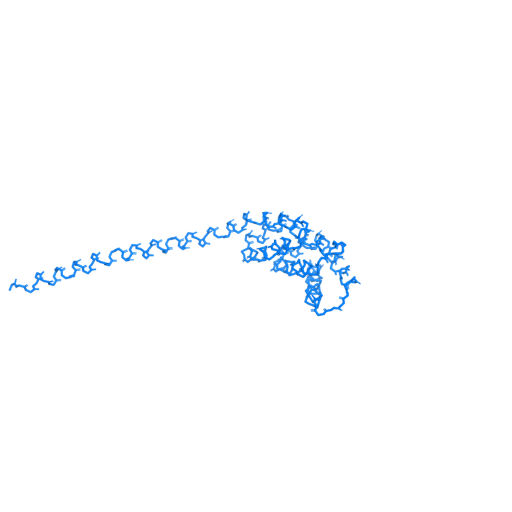? 1.505 5.129 13.118 1.00 93.06 102 GLU A C 1
ATOM 756 O O . GLU A 1 102 ? 0.777 5.236 12.132 1.00 93.06 102 GLU A O 1
ATOM 761 N N . GLY A 1 103 ? 2.837 5.176 13.016 1.00 94.94 103 GLY A N 1
ATOM 762 C CA . GLY A 1 103 ? 3.516 5.356 11.738 1.00 94.94 103 GLY A CA 1
ATOM 763 C C . GLY A 1 103 ? 3.310 4.179 10.783 1.00 94.94 103 GLY A C 1
ATOM 764 O O . GLY A 1 103 ? 3.162 4.387 9.584 1.00 94.94 103 GLY A O 1
ATOM 765 N N . VAL A 1 104 ? 3.293 2.934 11.269 1.00 96.94 104 VAL A N 1
ATOM 766 C CA . VAL A 1 104 ? 2.974 1.769 10.423 1.00 96.94 104 VAL A CA 1
ATOM 767 C C . VAL A 1 104 ? 1.551 1.878 9.885 1.00 96.94 104 VAL A C 1
ATOM 769 O O . VAL A 1 104 ? 1.340 1.620 8.701 1.00 96.94 104 VAL A O 1
ATOM 772 N N . VAL A 1 105 ? 0.602 2.296 10.723 1.00 96.75 105 VAL A N 1
ATOM 773 C CA . VAL A 1 105 ? -0.798 2.495 10.332 1.00 96.75 105 VAL A CA 1
ATOM 774 C C . VAL A 1 105 ? -0.930 3.580 9.265 1.00 96.75 105 VAL A C 1
ATOM 776 O O . VAL A 1 105 ? -1.566 3.334 8.243 1.00 96.75 105 VAL A O 1
ATOM 779 N N . ASP A 1 106 ? -0.285 4.734 9.445 1.00 96.25 106 ASP A N 1
ATOM 780 C CA . ASP A 1 106 ? -0.310 5.821 8.459 1.00 96.25 106 ASP A CA 1
ATOM 781 C C . ASP A 1 106 ? 0.266 5.377 7.104 1.00 96.25 106 ASP A C 1
ATOM 783 O O . ASP A 1 106 ? -0.383 5.505 6.061 1.00 96.25 106 ASP A O 1
ATOM 787 N N . TYR A 1 107 ? 1.437 4.732 7.115 1.00 97.62 107 TYR A N 1
ATOM 788 C CA . TYR A 1 107 ? 2.040 4.192 5.897 1.00 97.62 107 TYR A CA 1
ATOM 789 C C . TYR A 1 107 ? 1.178 3.104 5.251 1.00 97.62 107 TYR A C 1
ATOM 791 O O . TYR A 1 107 ? 1.091 3.050 4.023 1.00 97.62 107 TYR A O 1
ATOM 799 N N . ALA A 1 108 ? 0.548 2.227 6.035 1.00 98.25 108 ALA A N 1
ATOM 800 C CA . ALA A 1 108 ? -0.354 1.208 5.511 1.00 98.25 108 ALA A CA 1
ATOM 801 C C . ALA A 1 108 ? -1.586 1.848 4.856 1.00 98.25 108 ALA A C 1
ATOM 803 O O . ALA A 1 108 ? -1.932 1.475 3.735 1.00 98.25 108 ALA A O 1
ATOM 804 N N . MET A 1 109 ? -2.183 2.859 5.493 1.00 98.06 109 MET A N 1
ATOM 805 C CA . MET A 1 109 ? -3.341 3.591 4.978 1.00 98.06 109 MET A CA 1
ATOM 806 C C . MET A 1 109 ? -3.019 4.334 3.675 1.00 98.06 109 MET A C 1
ATOM 808 O O . MET A 1 109 ? -3.735 4.186 2.689 1.00 98.06 109 MET A O 1
ATOM 812 N N . ALA A 1 110 ? -1.896 5.056 3.622 1.00 97.88 110 ALA A N 1
ATOM 813 C CA . ALA A 1 110 ? -1.420 5.703 2.397 1.00 97.88 110 ALA A CA 1
ATOM 814 C C . ALA A 1 110 ? -1.115 4.687 1.278 1.00 97.88 110 ALA A C 1
ATOM 816 O O . ALA A 1 110 ? -1.300 4.959 0.092 1.00 97.88 110 ALA A O 1
ATOM 817 N N . THR A 1 111 ? -0.669 3.480 1.636 1.00 98.50 111 THR A N 1
ATOM 818 C CA . THR A 1 111 ? -0.443 2.411 0.653 1.00 98.50 111 THR A CA 1
ATOM 819 C C . THR A 1 111 ? -1.758 1.819 0.143 1.00 98.50 111 THR A C 1
ATOM 821 O O . THR A 1 111 ? -1.844 1.502 -1.040 1.00 98.50 111 THR A O 1
ATOM 824 N N . LEU A 1 112 ? -2.782 1.697 0.995 1.00 98.50 112 LEU A N 1
ATOM 825 C CA . LEU A 1 112 ? -4.132 1.289 0.594 1.00 98.50 112 LEU A CA 1
ATOM 826 C C . LEU A 1 112 ? -4.773 2.304 -0.347 1.00 98.50 112 LEU A C 1
ATOM 828 O O . LEU A 1 112 ? -5.308 1.903 -1.373 1.00 98.50 112 LEU A O 1
ATOM 832 N N . GLU A 1 113 ? -4.659 3.596 -0.040 1.00 97.75 113 GLU A N 1
ATOM 833 C CA . GLU A 1 113 ? -5.090 4.683 -0.925 1.00 97.75 113 GLU A CA 1
ATOM 834 C C . GLU A 1 113 ? -4.432 4.539 -2.304 1.00 97.75 113 GLU A C 1
ATOM 836 O O . GLU A 1 113 ? -5.113 4.456 -3.322 1.00 97.75 113 GLU A O 1
ATOM 841 N N . LYS A 1 114 ? -3.106 4.357 -2.339 1.00 97.81 114 LYS A N 1
ATOM 842 C CA . LYS A 1 114 ? -2.372 4.177 -3.597 1.00 97.81 114 LYS A CA 1
ATOM 843 C C . LYS A 1 114 ? -2.752 2.904 -4.360 1.00 97.81 114 LYS A C 1
ATOM 845 O O . LYS A 1 114 ? -2.671 2.882 -5.587 1.00 97.81 114 LYS A O 1
ATOM 850 N N . LEU A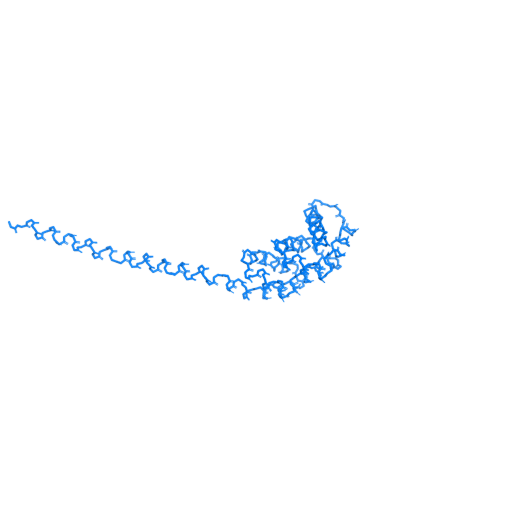 1 115 ? -3.118 1.834 -3.656 1.00 97.88 115 LEU A N 1
ATOM 851 C CA . LEU A 1 115 ? -3.628 0.610 -4.273 1.00 97.88 115 LEU A CA 1
ATOM 852 C C . LEU A 1 115 ? -5.016 0.855 -4.886 1.00 97.88 115 LEU A C 1
ATOM 854 O O . LEU A 1 115 ? -5.264 0.405 -5.999 1.00 97.88 115 LEU A O 1
ATOM 858 N N . ALA A 1 116 ? -5.872 1.603 -4.188 1.00 97.06 116 ALA A N 1
ATOM 859 C CA . ALA A 1 116 ? -7.230 1.957 -4.596 1.00 97.06 116 ALA A CA 1
ATOM 860 C C . ALA A 1 116 ? -7.307 2.999 -5.732 1.00 97.06 116 ALA A C 1
ATOM 862 O O . ALA A 1 116 ? -8.384 3.215 -6.279 1.00 97.06 116 ALA A O 1
ATOM 863 N N . ASP A 1 117 ? -6.181 3.588 -6.150 1.00 94.88 117 ASP A N 1
ATOM 864 C CA . ASP A 1 117 ? -6.090 4.464 -7.331 1.00 94.88 117 ASP A CA 1
ATOM 865 C C . ASP A 1 117 ? -6.449 3.757 -8.664 1.00 94.88 117 ASP A C 1
ATOM 867 O O . ASP A 1 117 ? -6.409 4.389 -9.721 1.00 94.88 117 ASP A O 1
ATOM 871 N N . CYS A 1 118 ? -6.704 2.443 -8.668 1.00 94.12 118 CYS A N 1
ATOM 872 C CA . CYS A 1 118 ? -7.285 1.725 -9.805 1.00 94.12 118 CYS A CA 1
ATOM 873 C C . CYS A 1 118 ? -8.452 0.829 -9.366 1.00 94.12 118 CYS A C 1
ATOM 875 O O . CYS A 1 118 ? -8.541 0.419 -8.206 1.00 94.12 118 CYS A O 1
ATOM 877 N N . GLU A 1 119 ? -9.327 0.499 -10.316 1.00 95.56 119 GLU A N 1
ATOM 878 C CA . GLU A 1 119 ? -10.540 -0.285 -10.072 1.00 95.56 119 GLU A CA 1
ATOM 879 C C . GLU A 1 119 ? -10.223 -1.673 -9.500 1.00 95.56 119 GLU A C 1
ATOM 881 O O . GLU A 1 119 ? -10.811 -2.072 -8.499 1.00 95.56 119 GLU A O 1
ATOM 886 N N . GLU A 1 120 ? -9.234 -2.386 -10.046 1.00 96.88 120 GLU A N 1
ATOM 887 C CA . GLU A 1 120 ? -8.858 -3.721 -9.568 1.00 96.88 120 GLU A CA 1
ATOM 888 C C . GLU A 1 120 ? -8.331 -3.694 -8.130 1.00 96.88 120 GLU A C 1
ATOM 890 O O . GLU A 1 120 ? -8.550 -4.631 -7.360 1.00 96.88 120 GLU A O 1
ATOM 895 N N . GLY A 1 121 ? -7.636 -2.618 -7.755 1.00 97.81 121 GLY A N 1
ATOM 896 C CA . GLY A 1 121 ? -7.156 -2.414 -6.396 1.00 97.81 121 GLY A CA 1
ATOM 897 C C . GLY A 1 121 ? -8.290 -2.130 -5.420 1.00 97.81 121 GLY A C 1
ATOM 898 O O . GLY A 1 121 ? -8.304 -2.694 -4.325 1.00 97.81 121 GLY A O 1
ATOM 899 N N . LEU A 1 122 ? -9.273 -1.327 -5.832 1.00 97.56 122 LEU A N 1
ATOM 900 C CA . LEU A 1 122 ? -10.466 -1.040 -5.039 1.00 97.56 122 LEU A CA 1
ATOM 901 C C . LEU A 1 122 ? -11.366 -2.279 -4.883 1.00 97.56 122 LEU A C 1
ATOM 903 O O . LEU A 1 122 ? -11.812 -2.575 -3.775 1.00 97.56 122 LEU A O 1
ATOM 907 N N . VAL A 1 123 ? -11.563 -3.054 -5.955 1.00 97.88 123 VAL A N 1
ATOM 908 C CA . VAL A 1 123 ? -12.254 -4.357 -5.927 1.00 97.88 123 VAL A CA 1
ATOM 909 C C . VAL A 1 123 ? -11.532 -5.320 -4.989 1.00 97.88 123 VAL A C 1
ATOM 911 O O . VAL A 1 123 ? -12.157 -5.912 -4.114 1.00 97.88 123 VAL A O 1
ATOM 914 N N . SER A 1 124 ? -10.204 -5.425 -5.097 1.00 98.25 124 SER A N 1
ATOM 915 C CA . SER A 1 124 ? -9.411 -6.260 -4.193 1.00 98.25 124 SER A CA 1
ATOM 916 C C . SER A 1 124 ? -9.540 -5.820 -2.735 1.00 98.25 124 SER A C 1
ATOM 918 O O . SER A 1 124 ? -9.634 -6.668 -1.850 1.00 98.25 124 SER A O 1
ATOM 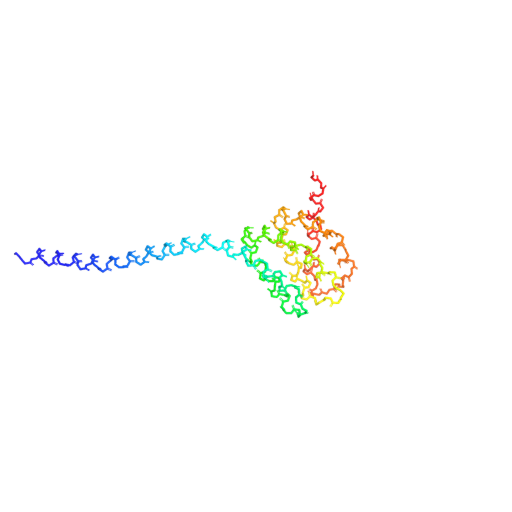920 N N . LEU A 1 125 ? -9.575 -4.512 -2.469 1.00 98.25 125 LEU A N 1
ATOM 921 C CA . LEU A 1 125 ? -9.791 -3.979 -1.129 1.00 98.25 125 LEU A CA 1
ATOM 922 C C . LEU A 1 125 ? -11.174 -4.357 -0.584 1.00 98.25 125 LEU A C 1
ATOM 924 O O . LEU A 1 125 ? -11.268 -4.793 0.563 1.00 98.25 125 LEU A O 1
ATOM 928 N N . ARG A 1 126 ? -12.230 -4.237 -1.396 1.00 97.69 126 ARG A N 1
ATOM 929 C CA . ARG A 1 126 ? -13.592 -4.663 -1.042 1.00 97.69 126 ARG A CA 1
ATOM 930 C C . ARG A 1 126 ? -13.632 -6.151 -0.699 1.00 97.69 126 ARG A C 1
ATOM 932 O O . ARG A 1 126 ? -14.102 -6.517 0.377 1.00 97.69 126 ARG A O 1
ATOM 939 N N . ASP A 1 127 ? -13.117 -6.985 -1.595 1.00 97.38 127 ASP A N 1
ATOM 940 C CA . ASP A 1 127 ? -13.202 -8.444 -1.498 1.00 97.38 127 ASP A CA 1
ATOM 941 C C . ASP A 1 127 ? -12.413 -8.990 -0.294 1.00 97.38 127 ASP A C 1
ATOM 943 O O . ASP A 1 127 ? -12.785 -10.003 0.295 1.00 97.38 127 ASP A O 1
ATOM 947 N N . GLU A 1 128 ? -11.360 -8.287 0.131 1.00 97.88 128 GLU A N 1
ATOM 948 C CA . GLU A 1 128 ? -10.582 -8.612 1.333 1.00 97.88 128 GLU A CA 1
ATOM 949 C C . GLU A 1 128 ? -11.177 -8.033 2.633 1.00 97.88 128 GLU A C 1
ATOM 951 O O . GLU A 1 128 ? -10.540 -8.088 3.687 1.00 97.88 128 GLU A O 1
ATOM 956 N N . GLY A 1 129 ? -12.401 -7.494 2.591 1.00 97.06 129 GLY A N 1
ATOM 957 C CA . GLY A 1 129 ? -13.106 -6.976 3.767 1.00 97.06 129 GLY A CA 1
ATOM 958 C C . GLY A 1 129 ? -12.692 -5.560 4.172 1.00 97.06 129 GLY A C 1
ATOM 959 O O . GLY A 1 129 ? -12.799 -5.194 5.345 1.00 97.06 129 GLY A O 1
ATOM 960 N N . GLY A 1 130 ? -12.222 -4.753 3.217 1.00 97.69 130 GLY A N 1
ATOM 961 C CA . GLY A 1 130 ? -11.716 -3.402 3.456 1.00 97.69 130 GLY A CA 1
ATOM 962 C C . GLY A 1 130 ? -12.713 -2.478 4.148 1.00 97.69 130 GLY A C 1
ATOM 963 O O . GLY A 1 130 ? -12.316 -1.751 5.052 1.00 97.69 130 GLY A O 1
ATOM 964 N N . GLN A 1 131 ? -14.004 -2.556 3.811 1.00 97.56 131 GLN A N 1
ATOM 965 C CA . GLN A 1 131 ? -15.029 -1.727 4.453 1.00 97.56 131 GLN A CA 1
ATOM 966 C C . GLN A 1 131 ? -15.082 -1.962 5.970 1.00 97.56 131 GLN A C 1
ATOM 968 O O . GLN A 1 131 ? -14.875 -1.032 6.746 1.00 97.56 131 GLN A O 1
ATOM 973 N N . ALA A 1 132 ? -15.272 -3.215 6.395 1.00 97.50 132 ALA A N 1
ATOM 974 C CA . ALA A 1 132 ? -15.349 -3.562 7.813 1.00 97.50 132 ALA A CA 1
ATOM 975 C C . ALA A 1 132 ? -14.051 -3.214 8.563 1.00 97.50 132 ALA A C 1
ATOM 977 O O . ALA A 1 132 ? -14.088 -2.764 9.707 1.00 97.50 132 ALA A O 1
ATOM 978 N N . ALA A 1 133 ? -12.893 -3.393 7.920 1.00 98.00 133 ALA A N 1
ATOM 979 C CA . ALA A 1 133 ? -11.601 -3.051 8.504 1.00 98.00 133 ALA A CA 1
ATOM 980 C C . ALA A 1 133 ? -11.426 -1.537 8.723 1.00 98.00 133 ALA A C 1
ATOM 982 O O . ALA A 1 133 ? -10.944 -1.126 9.778 1.00 98.00 133 ALA A O 1
ATOM 983 N N . LEU A 1 134 ? -11.824 -0.716 7.748 1.00 98.19 134 LEU A N 1
ATOM 984 C CA . LEU A 1 134 ? -11.736 0.743 7.823 1.00 98.19 134 LEU A CA 1
ATOM 985 C C . LEU A 1 134 ? -12.751 1.326 8.815 1.00 98.19 134 LEU A C 1
ATOM 987 O O . LEU A 1 134 ? -12.408 2.229 9.576 1.00 98.19 134 LEU A O 1
ATOM 991 N N . GLU A 1 135 ? -13.970 0.787 8.865 1.00 97.81 135 GLU A N 1
ATOM 992 C CA . GLU A 1 135 ? -14.973 1.153 9.875 1.00 97.81 135 GLU A CA 1
ATOM 993 C C . GLU A 1 135 ? -14.484 0.819 11.290 1.00 97.81 135 GLU A C 1
ATOM 995 O O . GLU A 1 135 ? -14.562 1.661 12.187 1.00 97.81 135 GLU A O 1
ATOM 1000 N N . ALA A 1 136 ? -13.913 -0.375 11.489 1.00 97.00 136 ALA A N 1
ATOM 1001 C CA . ALA A 1 136 ? -13.328 -0.768 12.768 1.00 97.00 136 ALA A CA 1
ATOM 1002 C C . ALA A 1 136 ? -12.157 0.142 13.170 1.00 97.00 136 ALA A C 1
ATOM 1004 O O . ALA A 1 136 ? -1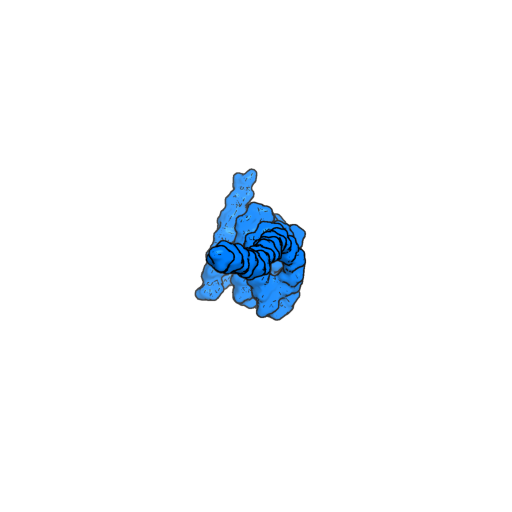2.064 0.545 14.331 1.00 97.00 136 ALA A O 1
ATOM 1005 N N . TYR A 1 137 ? -11.296 0.511 12.215 1.00 96.75 137 TYR A N 1
ATOM 1006 C CA . TYR A 1 137 ? -10.222 1.476 12.445 1.00 96.75 137 TYR A CA 1
ATOM 1007 C C . TYR A 1 137 ? -10.776 2.832 12.906 1.00 96.75 137 TYR A C 1
ATOM 1009 O O . TYR A 1 137 ? -10.360 3.339 13.945 1.00 96.75 137 TYR A O 1
ATOM 1017 N N . LEU A 1 138 ? -11.757 3.392 12.191 1.00 97.06 138 LEU A N 1
ATOM 1018 C CA . LEU A 1 138 ? -12.370 4.677 12.541 1.00 97.06 138 LEU A CA 1
ATOM 1019 C C . LEU A 1 138 ? -13.101 4.651 13.889 1.00 97.06 138 LEU A C 1
ATOM 1021 O O . LEU A 1 138 ? -13.122 5.663 14.588 1.00 97.06 138 LEU A O 1
ATOM 1025 N N . ALA A 1 139 ? -13.688 3.514 14.263 1.00 96.25 139 ALA A N 1
ATOM 1026 C CA . ALA A 1 139 ? -14.344 3.345 15.556 1.00 96.25 139 ALA A CA 1
ATOM 1027 C C . ALA A 1 139 ? -13.345 3.243 16.724 1.00 96.25 139 ALA A C 1
ATOM 1029 O O . ALA A 1 139 ? -13.671 3.643 17.841 1.00 96.25 139 ALA A O 1
ATOM 1030 N N . GLY A 1 140 ? -12.150 2.695 16.479 1.00 93.69 140 GLY A N 1
ATOM 1031 C CA . GLY A 1 140 ? -11.127 2.467 17.503 1.00 93.69 140 GLY A CA 1
ATOM 1032 C C . GLY A 1 140 ? -10.059 3.559 17.615 1.00 93.69 140 GLY A C 1
ATOM 1033 O O . GLY A 1 140 ? -9.391 3.648 18.644 1.00 93.69 140 GLY A O 1
ATOM 1034 N N . VAL A 1 141 ? -9.868 4.380 16.579 1.00 94.50 141 VAL A N 1
ATOM 1035 C CA . VAL A 1 141 ? -8.789 5.373 16.537 1.00 94.50 141 VAL A CA 1
ATOM 1036 C C . VAL A 1 141 ? -9.080 6.568 17.448 1.00 94.50 141 VAL A C 1
ATOM 1038 O O . VAL A 1 141 ? -10.129 7.210 17.376 1.00 94.50 141 VAL A O 1
ATOM 1041 N N . GLN A 1 142 ? -8.110 6.916 18.292 1.00 92.62 142 GLN A N 1
ATOM 1042 C CA . GLN A 1 142 ? -8.147 8.162 19.046 1.00 92.62 142 GLN A CA 1
ATOM 1043 C C . GLN A 1 142 ? -7.625 9.306 18.169 1.00 92.62 142 GLN A C 1
ATOM 1045 O O . GLN A 1 142 ? -6.530 9.233 17.608 1.00 92.62 142 GLN A O 1
ATOM 1050 N N . ARG A 1 143 ? -8.414 10.378 18.041 1.00 92.25 143 ARG A N 1
ATOM 1051 C CA . ARG A 1 143 ? -8.004 11.563 17.277 1.00 92.25 143 ARG A CA 1
ATOM 1052 C C . ARG A 1 143 ? -6.810 12.245 17.937 1.00 92.25 143 ARG A C 1
ATOM 1054 O O . ARG A 1 143 ? -6.878 12.640 19.100 1.00 92.25 143 ARG A O 1
ATOM 1061 N N . SER A 1 144 ? -5.755 12.422 17.160 1.00 92.50 144 SER A N 1
ATOM 1062 C CA . SER A 1 144 ? -4.567 13.202 17.483 1.00 92.50 144 SER A CA 1
ATOM 1063 C C . SER A 1 144 ? -4.025 13.814 16.184 1.00 92.50 144 SER A C 1
ATOM 1065 O O . SER A 1 144 ? -4.360 13.320 15.107 1.00 92.50 144 SER A O 1
ATOM 1067 N N . PRO A 1 145 ? -3.150 14.834 16.241 1.00 91.88 145 PRO A N 1
ATOM 1068 C CA . PRO A 1 145 ? -2.520 15.383 15.038 1.00 91.88 145 PRO A CA 1
ATOM 1069 C C . PRO A 1 145 ? -1.770 14.343 14.186 1.00 91.88 145 PRO A C 1
ATOM 1071 O O . PRO A 1 145 ? -1.565 14.565 13.002 1.00 91.88 145 PRO A O 1
ATOM 1074 N N . MET A 1 146 ? -1.363 13.212 14.775 1.00 89.69 146 MET A N 1
ATOM 1075 C CA . MET A 1 146 ? -0.678 12.124 14.065 1.00 89.69 146 MET A CA 1
ATOM 1076 C C . MET A 1 146 ? -1.649 11.180 13.343 1.00 89.69 146 MET A C 1
ATOM 1078 O O . MET A 1 146 ? -1.238 10.466 12.434 1.00 89.69 146 MET A O 1
ATOM 1082 N N . THR A 1 147 ? -2.930 11.158 13.731 1.00 93.19 147 THR A N 1
ATOM 1083 C CA . THR A 1 147 ? -3.943 10.255 13.162 1.00 93.19 147 THR A CA 1
ATOM 1084 C C . THR A 1 147 ? -4.913 10.945 12.207 1.00 93.19 147 THR A C 1
ATOM 1086 O O . THR A 1 147 ? -5.670 10.252 11.531 1.00 93.19 147 THR A O 1
ATOM 1089 N N . GLU A 1 148 ? -4.895 12.279 12.101 1.00 94.62 148 GLU A N 1
ATOM 1090 C CA . GLU A 1 148 ? -5.820 13.029 11.234 1.00 94.62 148 GLU A CA 1
ATOM 1091 C C . GLU A 1 148 ? -5.737 12.600 9.766 1.00 94.62 148 GLU A C 1
ATOM 1093 O O . GLU A 1 148 ? -6.769 12.299 9.161 1.00 94.62 148 GLU A O 1
ATOM 1098 N N . ASP A 1 149 ? -4.527 12.488 9.218 1.00 95.25 149 ASP A N 1
ATOM 1099 C CA . ASP A 1 149 ? -4.327 12.084 7.825 1.00 95.25 149 ASP A CA 1
ATOM 1100 C C . ASP A 1 149 ? -4.832 10.656 7.569 1.00 95.25 149 ASP A C 1
ATOM 1102 O O . ASP A 1 149 ? -5.511 10.388 6.576 1.00 95.25 149 ASP A O 1
ATOM 1106 N N . ALA A 1 150 ? -4.551 9.729 8.486 1.00 95.50 150 ALA A N 1
ATOM 1107 C CA . ALA A 1 150 ? -5.002 8.346 8.375 1.00 95.50 150 ALA A CA 1
ATOM 1108 C C . ALA A 1 150 ? -6.532 8.224 8.509 1.00 95.50 150 ALA A C 1
ATOM 1110 O O . ALA A 1 150 ? -7.153 7.452 7.775 1.00 95.50 150 ALA A O 1
ATOM 1111 N N . ILE A 1 151 ? -7.158 9.021 9.381 1.00 97.00 151 ILE A N 1
ATOM 1112 C CA . ILE A 1 151 ? -8.619 9.121 9.503 1.00 97.00 151 ILE A CA 1
ATOM 1113 C C . ILE A 1 151 ? -9.229 9.646 8.203 1.00 97.00 151 ILE A C 1
ATOM 1115 O O . ILE A 1 151 ? -10.199 9.072 7.707 1.00 97.00 151 ILE A O 1
ATOM 1119 N N . TYR A 1 152 ? -8.657 10.709 7.638 1.00 97.38 152 TYR A N 1
ATOM 1120 C CA . TYR A 1 152 ? -9.134 11.293 6.390 1.00 97.38 152 TYR A CA 1
ATOM 1121 C C . TYR A 1 152 ? -9.047 10.290 5.231 1.00 97.38 152 TYR A C 1
ATOM 1123 O O . TYR A 1 152 ? -10.038 10.064 4.535 1.00 97.38 152 TYR A O 1
ATOM 1131 N N . ARG A 1 153 ? -7.905 9.606 5.075 1.00 97.88 153 ARG A N 1
ATOM 1132 C CA . ARG A 1 153 ? -7.734 8.554 4.059 1.00 97.88 153 ARG A CA 1
ATOM 1133 C C . ARG A 1 153 ? -8.711 7.399 4.250 1.00 97.88 153 ARG A C 1
ATOM 1135 O O . ARG A 1 153 ? -9.292 6.932 3.275 1.00 97.88 153 ARG A O 1
ATOM 1142 N N . ALA A 1 154 ? -8.945 6.960 5.488 1.00 98.06 154 ALA A N 1
ATOM 1143 C CA . ALA A 1 154 ? -9.917 5.905 5.766 1.00 98.06 154 ALA A CA 1
ATOM 1144 C C . ALA A 1 154 ? -11.337 6.305 5.335 1.00 98.06 154 ALA A C 1
ATOM 1146 O O . ALA A 1 154 ? -12.047 5.505 4.728 1.00 98.06 154 ALA A O 1
ATOM 1147 N N . GLN A 1 155 ? -11.739 7.553 5.592 1.00 98.12 155 GLN A N 1
ATOM 1148 C CA . GLN A 1 155 ? -13.032 8.083 5.149 1.00 98.12 155 GLN A CA 1
ATOM 1149 C C . GLN A 1 155 ? -13.134 8.159 3.621 1.00 98.12 155 GLN A C 1
ATOM 1151 O O . GLN A 1 155 ? -14.162 7.779 3.061 1.00 98.12 155 GLN A O 1
ATOM 1156 N N . GLN A 1 156 ? -12.076 8.605 2.939 1.00 98.00 156 GLN A N 1
ATOM 1157 C CA . GLN A 1 156 ? -12.038 8.633 1.474 1.00 98.00 156 GLN A CA 1
ATOM 1158 C C . GLN A 1 156 ? -12.130 7.232 0.866 1.00 98.00 156 GLN A C 1
ATOM 1160 O O . GLN A 1 156 ? -12.902 7.019 -0.068 1.00 98.00 156 GLN A O 1
ATOM 1165 N N . LEU A 1 157 ? -11.395 6.265 1.419 1.00 98.12 157 LEU A N 1
ATOM 1166 C CA . LEU A 1 157 ? -11.443 4.875 0.973 1.00 98.12 157 LEU A CA 1
ATOM 1167 C C . LEU A 1 157 ? -12.833 4.263 1.177 1.00 98.12 157 LEU A C 1
ATOM 1169 O O . LEU A 1 157 ? -13.328 3.580 0.286 1.00 98.12 157 LEU A O 1
ATOM 1173 N N . LEU A 1 158 ? -13.498 4.543 2.303 1.00 98.12 158 LEU A N 1
ATOM 1174 C CA . LEU A 1 158 ? -14.882 4.111 2.526 1.00 98.12 158 LEU A CA 1
ATOM 1175 C C . LEU A 1 158 ? -15.851 4.722 1.511 1.00 98.12 158 LEU A C 1
ATOM 1177 O O . LEU A 1 158 ? -16.706 4.014 0.985 1.00 98.12 158 LEU A O 1
ATOM 1181 N N . ALA A 1 159 ? -15.699 6.010 1.195 1.00 97.44 159 ALA A N 1
ATOM 1182 C CA . ALA A 1 159 ? -16.514 6.660 0.174 1.00 97.44 159 ALA A CA 1
ATOM 1183 C C . ALA A 1 159 ? -16.300 6.034 -1.216 1.00 97.44 159 ALA A C 1
ATOM 1185 O O . ALA A 1 159 ? -17.270 5.804 -1.935 1.00 97.44 159 ALA A O 1
ATOM 1186 N N . ALA A 1 160 ? -15.053 5.710 -1.575 1.00 96.94 160 ALA A N 1
ATOM 1187 C CA . ALA A 1 160 ? -14.737 5.024 -2.826 1.00 96.94 160 ALA A CA 1
ATOM 1188 C C . ALA A 1 160 ? -15.332 3.605 -2.872 1.00 96.94 160 ALA A C 1
ATOM 1190 O O . ALA A 1 160 ? -15.932 3.215 -3.871 1.00 96.94 160 ALA A O 1
ATOM 1191 N N . LEU A 1 161 ? -15.227 2.843 -1.777 1.00 96.81 161 LEU A N 1
ATOM 1192 C CA . LEU A 1 161 ? -15.806 1.500 -1.676 1.00 96.81 161 LEU A CA 1
ATOM 1193 C C . LEU A 1 161 ? -17.337 1.512 -1.777 1.00 96.81 161 LEU A C 1
ATOM 1195 O O . LEU A 1 161 ? -17.902 0.621 -2.406 1.00 96.81 161 LEU A O 1
ATOM 1199 N N . ALA A 1 162 ? -18.002 2.519 -1.203 1.00 94.81 162 ALA A N 1
ATOM 1200 C CA . ALA A 1 162 ? -19.450 2.673 -1.315 1.00 94.81 162 ALA A CA 1
ATOM 1201 C C . ALA A 1 162 ? -19.886 2.886 -2.775 1.00 94.81 162 ALA A C 1
ATOM 1203 O O . ALA A 1 162 ? -20.812 2.227 -3.235 1.00 94.81 162 ALA A O 1
ATOM 1204 N N . GLN A 1 163 ? -19.166 3.727 -3.527 1.00 93.56 163 GLN A N 1
ATOM 1205 C CA . GLN A 1 163 ? -19.448 3.979 -4.948 1.00 93.56 163 GLN A CA 1
ATOM 1206 C C . GLN A 1 163 ? -19.257 2.736 -5.830 1.00 93.56 163 GLN A C 1
ATOM 1208 O O . GLN A 1 163 ? -19.933 2.600 -6.844 1.00 93.56 163 GLN A O 1
ATOM 1213 N N . LEU A 1 164 ? -18.360 1.823 -5.446 1.00 90.44 164 LEU A N 1
ATOM 1214 C CA . LEU A 1 164 ? -18.146 0.561 -6.159 1.00 90.44 164 LEU A CA 1
ATOM 1215 C C . LEU A 1 164 ? -19.306 -0.435 -5.962 1.00 90.44 164 LEU A C 1
ATOM 1217 O O . LEU A 1 164 ? -19.495 -1.313 -6.796 1.00 90.44 164 LEU A O 1
ATOM 1221 N N . GLY A 1 165 ? -20.050 -0.342 -4.854 1.00 73.50 165 GLY A N 1
ATOM 1222 C CA . GLY A 1 165 ? -21.176 -1.233 -4.547 1.00 73.50 165 GLY A CA 1
ATOM 1223 C C . GLY A 1 165 ? -22.477 -0.899 -5.286 1.00 73.50 165 GLY A C 1
ATOM 1224 O O . GLY A 1 165 ? -23.362 -1.748 -5.347 1.00 73.50 165 GLY A O 1
ATOM 1225 N N . ASP A 1 166 ? -22.579 0.306 -5.849 1.00 60.69 166 ASP A N 1
ATOM 1226 C CA . ASP A 1 166 ? -23.748 0.784 -6.602 1.00 60.69 166 ASP A CA 1
ATOM 1227 C C . ASP A 1 166 ? -23.700 0.417 -8.108 1.00 60.69 166 ASP A C 1
ATOM 1229 O O . ASP A 1 166 ? -24.581 0.827 -8.870 1.00 60.69 166 ASP A O 1
ATOM 1233 N N . ILE A 1 167 ? -22.683 -0.346 -8.539 1.00 54.97 167 ILE A N 1
ATOM 1234 C CA . ILE A 1 167 ? -22.460 -0.827 -9.920 1.00 54.97 167 ILE A CA 1
ATOM 1235 C C . ILE A 1 167 ? -22.724 -2.334 -9.993 1.00 54.97 167 ILE A C 1
ATOM 1237 O O . ILE A 1 167 ? -23.422 -2.756 -10.945 1.00 54.97 167 ILE A O 1
#

Solvent-accessible surface area (backbone atoms only — not comparable to full-atom values): 8935 Å² total; per-residue (Å²): 139,70,66,68,64,53,55,55,52,52,53,52,56,52,51,64,63,44,51,62,54,52,50,51,51,54,52,49,51,51,51,53,55,53,48,66,67,45,46,42,57,55,33,28,68,46,38,60,63,29,57,56,30,52,72,46,89,52,60,69,48,22,35,51,15,30,53,52,43,48,60,31,41,74,31,65,58,12,36,56,42,30,48,77,70,44,44,47,51,56,37,53,47,51,62,67,39,87,87,51,54,67,65,40,36,39,34,30,45,56,31,51,53,59,43,42,75,39,69,69,30,39,51,43,26,52,77,60,44,39,59,65,52,42,53,51,42,65,74,69,57,74,88,43,91,87,38,50,65,42,52,51,50,41,53,51,52,47,55,53,54,54,62,61,72,81,110

Secondary structure (DSSP, 8-state):
--HHHHHHHHHHHHHHHHHHHHHHHHHHHHHHHHHHHHHHHHHHHHHHHHHHHTT-SSHHHHHHHHHHHHHHTTSHHHHHHHHHTTHHHHHHHHHHSTT--HHHHHHHHHHHHHHHTSHHHHHHHHHTTHHHHHHHHHHHPPP-TTTHHHHHHHHHHHHHHHHHHT-

Foldseek 3Di:
DPPVVVVVVVVVVVVVVVVVVVVVVVVVVVVVVVCVVCLLVVLQVCLVVLLVQCVDPDLVSNLVSLVSLLVSLVRVNNLVSCLVVLVLLSLLCLLVPVPRDLSSLLSSLVSLLSSLVDPSSLVSNVVSVVLVSLVVSLVPDDDDPSCPNSVVSSVVSNVSNVVNVVD